Protein AF-A0A139DP33-F1 (afdb_monomer)

Mean predicted aligned error: 9.76 Å

pLDDT: mean 85.53, std 14.23, range [37.25, 98.38]

Secondary structure (DSSP, 8-state):
-------GGGGGSSTTHHHHHHHHHHHHHHHHHHHHTHHHHHHHHHHHH-SSHHHHHHHHHHHHHHHHHHHHHHHHHHHHHHTT-PPPHHHHHHHHHHHHHHHHHHHHHHHHHHHHHHHHHHHHHHTTTTTGGGS-GGGS--

Radius of gyration: 29.81 Å; Cα contacts (8 Å, |Δi|>4): 81; chains: 1; bounding box: 61×29×84 Å

Foldseek 3Di:
DDQQDQDPCQCVPPPCSVVVSVVSVVVNVVVVCCVPPVVVLVVLLCLLPPPCQLVVQLVVQLVVLLVVLVVVVVVVVVVCVVVVNDDDPVRVVVVVVVSVVVSVVSSNVRSVVRSVVSNVSSVCSVVCVVPNVPPPPPPPDD

Sequence (142 aa):
MNYQFVDPSDAFSGDQGASTLLGKLNRAQWTDWKNRFAPKVDQLADMATDSSAPWDAAEQASSAMGLSFDSAQQAAAQQREAYGLSQNPRQAASQNRAHNINRSAAMASAGNEARISALDRQQAILAGGMGLSNIPDKVMNQ

Solvent-accessible surface area (backbone atoms only — not comparable to full-atom values): 7882 Å² total; per-residue (Å²): 134,87,80,72,82,78,68,77,71,43,39,75,46,72,100,53,9,49,62,52,38,50,55,51,49,54,53,37,52,52,51,51,44,51,73,69,44,46,65,53,53,51,53,48,50,52,62,41,64,46,81,55,55,29,56,55,36,13,53,52,36,21,50,53,43,50,53,50,49,54,52,51,52,51,52,55,47,54,53,29,58,76,68,70,58,79,74,56,71,69,56,48,54,51,50,51,51,53,49,52,52,51,48,55,51,50,19,51,49,40,14,50,54,33,23,50,53,40,48,53,49,22,50,36,47,73,71,33,72,79,68,59,75,72,61,75,78,75,79,81,78,127

Structure (mmCIF, N/CA/C/O backbone):
data_AF-A0A139DP33-F1
#
_entry.id   AF-A0A139DP33-F1
#
loop_
_atom_site.group_PDB
_atom_site.id
_atom_site.type_symbol
_atom_site.label_atom_id
_atom_site.label_alt_id
_atom_site.label_comp_id
_atom_site.label_asym_id
_atom_site.label_entity_id
_atom_site.label_seq_id
_atom_site.pdbx_PDB_ins_code
_atom_site.Cartn_x
_atom_site.Cartn_y
_atom_site.Cartn_z
_atom_site.occupancy
_atom_site.B_iso_or_equiv
_atom_site.auth_seq_id
_atom_site.auth_comp_id
_atom_site.auth_asym_id
_atom_site.auth_atom_id
_atom_site.pdbx_PDB_model_num
ATOM 1 N N . MET A 1 1 ? 12.722 -15.763 -26.189 1.00 49.94 1 MET A N 1
ATOM 2 C CA . MET A 1 1 ? 13.566 -14.548 -26.219 1.00 49.94 1 MET A CA 1
ATOM 3 C C . MET A 1 1 ? 14.496 -14.655 -27.416 1.00 49.94 1 MET A C 1
ATOM 5 O O . MET A 1 1 ? 15.276 -15.595 -27.453 1.00 49.94 1 MET A O 1
ATOM 9 N N . ASN A 1 2 ? 14.380 -13.760 -28.400 1.00 53.84 2 ASN A N 1
ATOM 10 C CA . ASN A 1 2 ? 15.329 -13.677 -29.516 1.00 53.84 2 ASN A CA 1
ATOM 11 C C . ASN A 1 2 ? 16.439 -12.699 -29.127 1.00 53.84 2 ASN A C 1
ATOM 13 O O . ASN A 1 2 ? 16.232 -11.488 -29.163 1.00 53.84 2 ASN A O 1
ATOM 17 N N . TYR A 1 3 ? 17.595 -13.222 -28.725 1.00 57.72 3 TYR A N 1
ATOM 18 C CA . TYR A 1 3 ? 18.796 -12.412 -28.561 1.00 57.72 3 TYR A CA 1
ATOM 19 C C . TYR A 1 3 ? 19.380 -12.122 -29.947 1.00 57.72 3 TYR A C 1
ATOM 21 O O . TYR A 1 3 ? 19.700 -13.047 -30.693 1.00 57.72 3 TYR A O 1
ATOM 29 N N . GLN A 1 4 ? 19.485 -10.842 -30.313 1.00 65.69 4 GLN A N 1
ATOM 30 C CA . GLN A 1 4 ? 20.236 -10.439 -31.501 1.00 65.69 4 GLN A CA 1
ATOM 31 C C . GLN A 1 4 ? 21.728 -10.538 -31.182 1.00 65.69 4 GLN A C 1
ATOM 33 O O . GLN A 1 4 ? 22.280 -9.685 -30.492 1.00 65.69 4 GLN A O 1
ATOM 38 N N . PHE A 1 5 ? 22.369 -11.596 -31.674 1.00 71.50 5 PHE A N 1
ATOM 39 C CA . PHE A 1 5 ? 23.820 -11.724 -31.638 1.00 71.50 5 PHE A CA 1
ATOM 40 C C . PHE A 1 5 ? 24.431 -10.773 -32.668 1.00 71.50 5 PHE A C 1
ATOM 42 O O . PHE A 1 5 ? 24.049 -10.783 -33.838 1.00 71.50 5 PHE A O 1
ATOM 49 N N . VAL A 1 6 ? 25.352 -9.926 -32.211 1.00 77.44 6 VAL A N 1
ATOM 50 C CA . VAL A 1 6 ? 26.109 -9.009 -33.063 1.00 77.44 6 VAL A CA 1
ATOM 51 C C . VAL A 1 6 ? 27.515 -9.572 -33.225 1.00 77.44 6 VAL A C 1
ATOM 53 O O . VAL A 1 6 ? 28.184 -9.823 -32.224 1.00 77.44 6 VAL A O 1
ATOM 56 N N . ASP A 1 7 ? 27.944 -9.787 -34.467 1.00 79.69 7 ASP A N 1
ATOM 57 C CA . ASP A 1 7 ? 29.277 -10.299 -34.785 1.00 79.69 7 ASP A CA 1
ATOM 58 C C . ASP A 1 7 ? 30.301 -9.148 -34.778 1.00 79.69 7 ASP A C 1
ATOM 6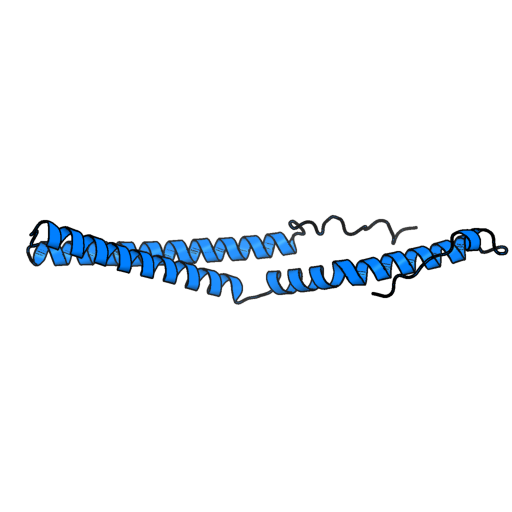0 O O . ASP A 1 7 ? 30.179 -8.220 -35.581 1.00 79.69 7 ASP A O 1
ATOM 64 N N . PRO A 1 8 ? 31.317 -9.168 -33.896 1.00 76.00 8 PRO A N 1
ATOM 65 C CA . PRO A 1 8 ? 32.338 -8.123 -33.852 1.00 76.00 8 PRO A CA 1
ATOM 66 C C . PRO A 1 8 ? 33.181 -8.025 -35.131 1.00 76.00 8 PRO A C 1
ATOM 68 O O . PRO A 1 8 ? 33.759 -6.971 -35.395 1.00 76.00 8 PRO A O 1
ATOM 71 N N . SER A 1 9 ? 33.267 -9.098 -35.925 1.00 76.94 9 SER A N 1
ATOM 72 C CA . SER A 1 9 ? 34.065 -9.128 -37.157 1.00 76.94 9 SER A CA 1
ATOM 73 C C . SER A 1 9 ? 33.500 -8.231 -38.265 1.00 76.94 9 SER A C 1
ATOM 75 O O . SER A 1 9 ? 34.259 -7.760 -39.116 1.00 76.94 9 SER A O 1
ATOM 77 N N . ASP A 1 10 ? 32.212 -7.877 -38.179 1.00 76.75 10 ASP A N 1
ATOM 78 C CA . ASP A 1 10 ? 31.552 -6.915 -39.070 1.00 76.75 10 ASP A CA 1
ATOM 79 C C . ASP A 1 10 ? 32.245 -5.540 -39.069 1.00 76.75 10 ASP A C 1
ATOM 81 O O . ASP A 1 10 ? 32.193 -4.835 -40.080 1.00 76.75 10 ASP A O 1
ATOM 85 N N . ALA A 1 11 ? 32.941 -5.174 -37.978 1.00 75.12 11 ALA A N 1
ATOM 86 C CA . ALA A 1 11 ? 33.701 -3.924 -37.857 1.00 75.12 11 ALA A CA 1
ATOM 87 C C . ALA A 1 11 ? 34.713 -3.721 -38.991 1.00 75.12 11 ALA A C 1
ATOM 89 O O . ALA A 1 11 ? 34.984 -2.587 -39.383 1.00 75.12 11 ALA A O 1
ATOM 90 N N . PHE A 1 12 ? 35.280 -4.820 -39.490 1.00 79.94 12 PHE A N 1
ATOM 91 C CA . PHE A 1 12 ? 36.386 -4.828 -40.445 1.00 79.94 12 PHE A CA 1
ATOM 92 C C . PHE A 1 12 ? 35.919 -5.080 -41.887 1.00 79.94 12 PHE A C 1
ATOM 94 O O . PHE A 1 12 ? 36.745 -5.240 -42.785 1.00 79.94 12 PHE A O 1
ATOM 101 N N . SER A 1 13 ? 34.603 -5.135 -42.118 1.00 74.19 13 SER A N 1
ATOM 102 C CA . SER A 1 13 ? 34.024 -5.408 -43.434 1.00 74.19 13 SER A CA 1
ATOM 103 C C . SER A 1 13 ? 33.756 -4.120 -44.230 1.00 74.19 13 SER A C 1
ATOM 105 O O . SER A 1 13 ? 32.860 -3.341 -43.912 1.00 74.19 13 SER A O 1
ATOM 107 N N . GLY A 1 14 ? 34.531 -3.899 -45.297 1.00 77.06 14 GLY A N 1
ATOM 108 C CA . GLY A 1 14 ? 34.386 -2.741 -46.194 1.00 77.06 14 GLY A CA 1
ATOM 109 C C . GLY A 1 14 ? 34.607 -1.373 -45.525 1.00 77.06 14 GLY A C 1
ATOM 110 O O . GLY A 1 14 ? 34.945 -1.278 -44.347 1.00 77.06 14 GLY A O 1
ATOM 111 N N . ASP A 1 15 ? 34.375 -0.290 -46.272 1.00 74.81 15 ASP A N 1
ATOM 112 C CA . ASP A 1 15 ? 34.644 1.090 -45.816 1.00 74.81 15 ASP A CA 1
ATOM 113 C C . ASP A 1 15 ? 33.691 1.583 -44.706 1.00 74.81 15 ASP A C 1
ATOM 115 O O . ASP A 1 15 ? 33.914 2.629 -44.100 1.00 74.81 15 ASP A O 1
ATOM 119 N N . GLN A 1 16 ? 32.606 0.846 -44.442 1.00 77.50 16 GLN A N 1
ATOM 120 C CA . GLN A 1 16 ? 31.536 1.202 -43.497 1.00 77.50 16 GLN A CA 1
ATOM 121 C C . GLN A 1 16 ? 31.281 0.099 -42.451 1.00 77.50 16 GLN A C 1
ATOM 123 O O . GLN A 1 16 ? 30.220 0.063 -41.820 1.00 77.50 16 GLN A O 1
ATOM 128 N N . GLY A 1 17 ? 32.230 -0.823 -42.255 1.00 78.69 17 GLY A N 1
ATOM 129 C CA . GLY A 1 17 ? 32.077 -1.945 -41.320 1.00 78.69 17 GLY A CA 1
ATOM 130 C C . GLY A 1 17 ? 31.826 -1.488 -39.883 1.00 78.69 17 GLY A C 1
ATOM 131 O O . GLY A 1 17 ? 30.882 -1.933 -39.229 1.00 78.69 17 GLY A O 1
ATOM 132 N N . ALA A 1 18 ? 32.597 -0.503 -39.416 1.00 78.75 18 ALA A N 1
ATOM 133 C CA . ALA A 1 18 ? 32.462 0.055 -38.072 1.00 78.75 18 ALA A CA 1
ATOM 134 C C . ALA A 1 18 ? 31.113 0.769 -37.843 1.00 78.75 18 ALA A C 1
ATOM 136 O O . ALA A 1 18 ? 30.473 0.559 -36.811 1.00 78.75 18 ALA A O 1
ATOM 137 N N . SER A 1 19 ? 30.644 1.576 -38.804 1.00 80.50 19 SER A N 1
ATOM 138 C CA . SER A 1 19 ? 29.356 2.283 -38.706 1.00 80.50 19 SER A CA 1
ATOM 139 C C . SER A 1 19 ? 28.171 1.309 -38.764 1.00 80.50 19 SER A C 1
ATOM 141 O O . SER A 1 19 ? 27.210 1.434 -37.999 1.00 80.50 19 SER A O 1
ATOM 143 N N . THR A 1 20 ? 28.271 0.274 -39.601 1.00 84.38 20 THR A N 1
ATOM 144 C CA . THR A 1 20 ? 27.282 -0.808 -39.697 1.00 84.38 20 THR A CA 1
ATOM 145 C C . THR A 1 20 ? 27.199 -1.610 -38.401 1.00 84.38 20 THR A C 1
ATOM 147 O O . THR A 1 20 ? 26.095 -1.856 -37.899 1.00 84.38 20 THR A O 1
ATOM 150 N N . LEU A 1 21 ? 28.348 -1.984 -37.830 1.00 83.94 21 LEU A N 1
ATOM 151 C CA . LEU A 1 21 ? 28.426 -2.681 -36.550 1.00 83.94 21 LEU A CA 1
ATOM 152 C C . LEU A 1 21 ? 27.799 -1.848 -35.426 1.00 83.94 21 LEU A C 1
ATOM 154 O O . LEU A 1 21 ? 26.962 -2.358 -34.680 1.00 83.94 21 LEU A O 1
ATOM 158 N N . LEU A 1 22 ? 28.137 -0.560 -35.335 1.00 84.31 22 LEU A N 1
ATOM 159 C CA . LEU A 1 22 ? 27.574 0.342 -34.329 1.00 84.31 22 LEU A CA 1
ATOM 160 C C . LEU A 1 22 ? 26.043 0.433 -34.443 1.00 84.31 22 LEU A C 1
ATOM 162 O O . LEU A 1 22 ? 25.331 0.343 -33.442 1.00 84.31 22 LEU A O 1
ATOM 166 N N . GLY A 1 23 ? 25.513 0.517 -35.666 1.00 85.06 23 GLY A N 1
ATOM 167 C CA . GLY A 1 23 ? 24.071 0.478 -35.910 1.00 85.06 23 GLY A CA 1
ATOM 168 C C . GLY A 1 23 ? 23.411 -0.837 -35.473 1.00 85.06 23 GLY A C 1
ATOM 169 O O . GLY A 1 23 ? 22.295 -0.823 -34.949 1.00 85.06 23 GLY A O 1
ATOM 170 N N . LYS A 1 24 ? 24.072 -1.989 -35.662 1.00 86.06 24 LYS A N 1
ATOM 171 C CA . LYS A 1 24 ? 23.585 -3.293 -35.168 1.00 86.06 24 LYS A CA 1
ATOM 172 C C . LYS A 1 24 ? 23.603 -3.355 -33.637 1.00 86.06 24 LYS A C 1
ATOM 174 O O . LYS A 1 24 ? 22.599 -3.759 -33.052 1.00 86.06 24 LYS A O 1
ATOM 179 N N . LEU A 1 25 ? 24.681 -2.892 -33.000 1.00 86.12 25 LEU A N 1
ATOM 180 C CA . LEU A 1 25 ? 24.808 -2.826 -31.539 1.00 86.12 25 LEU A CA 1
ATOM 181 C C . LEU A 1 25 ? 23.708 -1.969 -30.908 1.00 86.12 25 LEU A C 1
ATOM 183 O O . LEU A 1 25 ? 23.019 -2.442 -30.008 1.00 86.12 25 LEU A O 1
ATOM 187 N N . ASN A 1 26 ? 23.476 -0.758 -31.418 1.00 85.94 26 ASN A N 1
ATOM 188 C CA . ASN A 1 26 ? 22.437 0.132 -30.893 1.00 85.94 26 ASN A CA 1
ATOM 189 C C . ASN A 1 26 ? 21.031 -0.484 -31.000 1.00 85.94 26 ASN A C 1
ATOM 191 O O . ASN A 1 26 ? 20.249 -0.423 -30.052 1.00 85.94 26 ASN A O 1
ATOM 195 N N . ARG A 1 27 ? 20.703 -1.147 -32.120 1.00 87.50 27 ARG A N 1
ATOM 196 C CA . ARG A 1 27 ? 19.412 -1.848 -32.268 1.00 87.50 27 ARG A CA 1
ATOM 197 C C . ARG A 1 27 ? 19.280 -3.039 -31.320 1.00 87.50 27 ARG A C 1
ATOM 199 O O . ARG A 1 27 ? 18.189 -3.256 -30.785 1.00 87.50 27 ARG A O 1
ATOM 206 N N . ALA A 1 28 ? 20.362 -3.788 -31.103 1.00 86.88 28 ALA A N 1
ATOM 207 C CA . ALA A 1 28 ? 20.381 -4.903 -30.162 1.00 86.88 28 ALA A CA 1
ATOM 208 C C . ALA A 1 28 ? 20.180 -4.411 -28.718 1.00 86.88 28 ALA A C 1
ATOM 210 O O . ALA A 1 28 ? 19.328 -4.948 -28.012 1.00 86.88 28 ALA A O 1
ATOM 211 N N . GLN A 1 29 ? 20.871 -3.338 -28.315 1.00 85.50 29 GLN A N 1
ATOM 212 C CA . GLN A 1 29 ? 20.704 -2.699 -27.004 1.00 85.50 29 GLN A CA 1
ATOM 213 C C . GLN A 1 29 ? 19.283 -2.164 -26.802 1.00 85.50 29 GLN A C 1
ATOM 215 O O . GLN A 1 29 ? 18.667 -2.423 -25.772 1.00 85.50 29 GLN A O 1
ATOM 220 N N . TRP A 1 30 ? 18.719 -1.481 -27.803 1.00 86.00 30 TRP A N 1
ATOM 221 C CA . TRP A 1 30 ? 17.333 -1.011 -27.751 1.00 86.00 30 TRP A CA 1
ATOM 222 C C . TRP A 1 30 ? 16.330 -2.164 -27.635 1.00 86.00 30 TRP A C 1
ATOM 224 O O . TRP A 1 30 ? 15.358 -2.089 -26.885 1.00 86.00 30 TRP A O 1
ATOM 234 N N . THR A 1 31 ? 16.554 -3.253 -28.370 1.00 89.56 31 THR A N 1
ATOM 235 C CA . THR A 1 31 ? 15.680 -4.431 -28.324 1.00 89.56 31 THR A CA 1
ATOM 236 C C . THR A 1 31 ? 15.753 -5.132 -26.971 1.00 89.56 31 THR A C 1
ATOM 238 O O . THR A 1 31 ? 14.711 -5.494 -26.428 1.00 89.56 31 THR A O 1
ATOM 241 N N . ASP A 1 32 ? 16.948 -5.277 -26.393 1.00 88.50 32 ASP A N 1
ATOM 242 C CA . ASP A 1 32 ? 17.114 -5.800 -25.034 1.00 88.50 32 ASP A CA 1
ATOM 243 C C . ASP A 1 32 ? 16.424 -4.898 -24.005 1.00 88.50 32 ASP A C 1
ATOM 245 O O . ASP A 1 32 ? 15.650 -5.389 -23.180 1.00 88.50 32 ASP A O 1
ATOM 249 N N . TRP A 1 33 ? 16.602 -3.576 -24.118 1.00 87.94 33 TRP A N 1
ATOM 250 C CA . TRP A 1 33 ? 15.943 -2.624 -23.231 1.00 87.94 33 TRP A CA 1
ATOM 251 C C . TRP A 1 33 ? 14.418 -2.759 -23.282 1.00 87.94 33 TRP A C 1
ATOM 253 O O . TRP A 1 33 ? 13.776 -2.914 -22.241 1.00 87.94 33 TRP A O 1
ATOM 263 N N . LYS A 1 34 ? 13.840 -2.795 -24.491 1.00 89.56 34 LYS A N 1
ATOM 264 C CA . LYS A 1 34 ? 12.397 -2.991 -24.681 1.00 89.56 34 LYS A CA 1
ATOM 265 C C . LYS A 1 34 ? 11.914 -4.304 -24.078 1.00 89.56 34 LYS A C 1
ATOM 267 O O . LYS A 1 34 ? 10.866 -4.329 -23.458 1.00 89.56 34 LYS A O 1
ATOM 272 N N . ASN A 1 35 ? 12.661 -5.391 -24.235 1.00 88.88 35 ASN A N 1
ATOM 273 C CA . ASN A 1 35 ? 12.234 -6.694 -23.726 1.00 88.88 35 ASN A CA 1
ATOM 274 C C . ASN A 1 35 ? 12.327 -6.792 -22.198 1.00 88.88 35 ASN A C 1
ATOM 276 O O . ASN A 1 35 ? 11.532 -7.494 -21.576 1.00 88.88 35 ASN A O 1
ATOM 280 N N . ARG A 1 36 ? 13.314 -6.129 -21.587 1.00 86.25 36 ARG A N 1
ATOM 281 C CA . ARG A 1 36 ? 13.609 -6.269 -20.154 1.00 86.25 36 ARG A CA 1
ATOM 282 C C . ARG A 1 36 ? 12.969 -5.206 -19.277 1.00 86.25 36 ARG A C 1
ATOM 284 O O . ARG A 1 36 ? 12.598 -5.514 -18.142 1.00 86.25 36 ARG A O 1
ATOM 291 N N . PHE A 1 37 ? 12.913 -3.969 -19.758 1.00 87.62 37 PHE A N 1
ATOM 292 C CA . PHE A 1 37 ? 12.565 -2.810 -18.942 1.00 87.62 37 PHE A CA 1
ATOM 293 C C . PHE A 1 37 ? 11.232 -2.188 -19.336 1.00 87.62 37 PHE A C 1
ATOM 295 O O . PHE A 1 37 ? 10.501 -1.818 -18.424 1.00 87.62 37 PHE A O 1
ATOM 302 N N . ALA A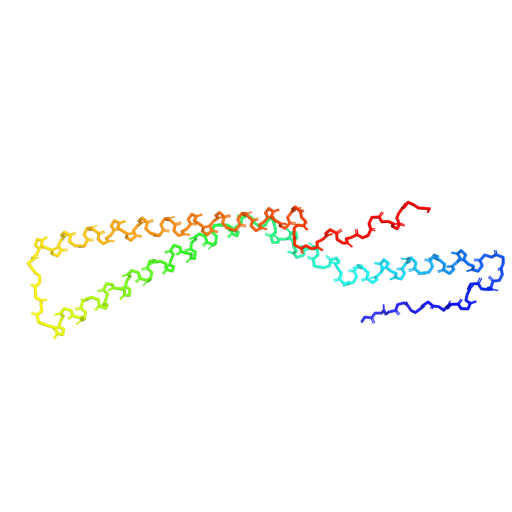 1 38 ? 10.861 -2.140 -20.622 1.00 88.62 38 ALA A N 1
ATOM 303 C CA . ALA A 1 38 ? 9.587 -1.524 -21.020 1.00 88.62 38 ALA A CA 1
ATOM 304 C C . ALA A 1 38 ? 8.362 -2.134 -20.299 1.00 88.62 38 ALA A C 1
ATOM 306 O O . ALA A 1 38 ? 7.632 -1.365 -19.684 1.00 88.62 38 ALA A O 1
ATOM 307 N N . PRO A 1 39 ? 8.206 -3.474 -20.175 1.00 92.88 39 PRO A N 1
ATOM 308 C CA . PRO A 1 39 ? 7.088 -4.051 -19.424 1.00 92.88 39 PRO A CA 1
ATOM 309 C C . PRO A 1 39 ? 7.068 -3.651 -17.945 1.00 92.88 39 PRO A C 1
ATOM 311 O O . PRO A 1 39 ? 6.013 -3.599 -17.325 1.00 92.88 39 PRO A O 1
ATOM 314 N N . LYS A 1 40 ? 8.239 -3.386 -17.352 1.00 90.25 40 LYS A N 1
ATOM 315 C CA . LYS A 1 40 ? 8.334 -2.934 -15.958 1.00 90.25 40 LYS A CA 1
ATOM 316 C C . LYS A 1 40 ? 7.982 -1.459 -15.821 1.00 90.25 40 LYS A C 1
ATOM 318 O O . LYS A 1 40 ? 7.399 -1.081 -14.814 1.00 90.25 40 LYS A O 1
ATOM 323 N N . VAL A 1 41 ? 8.347 -0.641 -16.808 1.00 88.69 41 VAL A N 1
ATOM 324 C CA . VAL A 1 41 ? 7.933 0.765 -16.870 1.00 88.69 41 VAL A CA 1
ATOM 325 C C . VAL A 1 41 ? 6.415 0.844 -16.994 1.00 88.69 41 VAL A C 1
ATOM 327 O O . VAL A 1 41 ? 5.810 1.589 -16.234 1.00 88.69 41 VAL A O 1
ATOM 330 N N . ASP A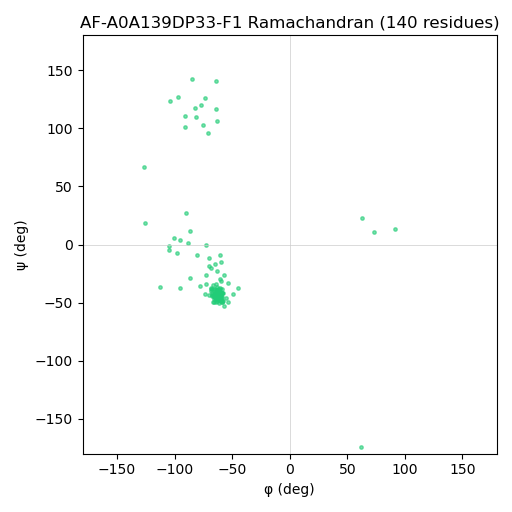 1 42 ? 5.810 0.018 -17.849 1.00 90.31 42 ASP A N 1
ATOM 331 C CA . ASP A 1 42 ? 4.354 -0.045 -18.009 1.00 90.31 42 ASP A CA 1
ATOM 332 C C . ASP A 1 42 ? 3.670 -0.449 -16.692 1.00 90.31 42 ASP A C 1
ATOM 334 O O . ASP A 1 42 ? 2.795 0.260 -16.208 1.00 90.31 42 ASP A O 1
ATOM 338 N N . GLN A 1 43 ? 4.150 -1.506 -16.025 1.00 91.31 43 GLN A N 1
ATOM 339 C CA . GLN A 1 43 ? 3.631 -1.912 -14.709 1.00 91.31 43 GLN A CA 1
ATOM 340 C C . GLN A 1 43 ? 3.742 -0.808 -13.651 1.00 91.31 43 GLN A C 1
ATOM 342 O O . GLN A 1 43 ? 2.832 -0.619 -12.847 1.00 91.31 43 GLN A O 1
ATOM 347 N N . LEU A 1 44 ? 4.866 -0.089 -13.618 1.00 89.62 44 LEU A N 1
ATOM 348 C CA . LEU A 1 44 ? 5.061 1.021 -12.690 1.00 89.62 44 LEU A CA 1
ATOM 349 C C . LEU A 1 44 ? 4.133 2.195 -13.024 1.00 89.62 44 LEU A C 1
ATOM 351 O O . LEU A 1 44 ? 3.599 2.811 -12.105 1.00 89.62 44 LEU A O 1
ATOM 355 N N . ALA A 1 45 ? 3.908 2.480 -14.307 1.00 89.06 45 ALA A N 1
ATOM 356 C CA . ALA A 1 45 ? 2.965 3.499 -14.748 1.00 89.06 45 ALA A CA 1
ATOM 357 C C . ALA A 1 45 ? 1.526 3.144 -14.346 1.00 89.06 45 ALA A C 1
ATOM 359 O O . ALA A 1 45 ? 0.834 3.995 -13.787 1.00 89.06 45 ALA A O 1
ATOM 360 N N . ASP A 1 46 ? 1.108 1.891 -14.533 1.00 92.81 46 ASP A N 1
ATOM 361 C CA . ASP A 1 46 ? -0.209 1.405 -14.111 1.00 92.81 46 ASP A CA 1
ATOM 362 C C . ASP A 1 46 ? -0.391 1.570 -12.593 1.00 92.81 46 ASP A C 1
ATOM 364 O O . ASP A 1 46 ? -1.357 2.179 -12.140 1.00 92.81 46 ASP A O 1
ATOM 368 N N . MET A 1 47 ? 0.584 1.129 -11.789 1.00 91.00 47 MET A N 1
ATOM 369 C CA . MET A 1 47 ? 0.541 1.285 -10.325 1.00 91.00 47 MET A CA 1
ATOM 370 C C . MET A 1 47 ? 0.512 2.754 -9.881 1.00 91.00 47 MET A C 1
ATOM 372 O O . MET A 1 47 ? -0.164 3.111 -8.914 1.00 91.00 47 MET A O 1
ATOM 376 N N . ALA A 1 48 ? 1.274 3.611 -10.560 1.00 91.50 48 ALA A N 1
ATOM 377 C CA . ALA A 1 48 ? 1.379 5.027 -10.234 1.00 91.50 48 ALA A CA 1
ATOM 378 C C . ALA A 1 48 ? 0.125 5.830 -10.599 1.00 91.50 48 ALA A C 1
ATOM 380 O O . ALA A 1 48 ? -0.122 6.874 -9.999 1.00 91.50 48 ALA A O 1
ATOM 381 N N . THR A 1 49 ? -0.638 5.362 -11.587 1.00 92.88 49 THR A N 1
ATOM 382 C CA . THR A 1 49 ? -1.818 6.056 -12.120 1.00 92.88 49 THR A CA 1
ATOM 383 C C . THR A 1 49 ? -3.139 5.440 -11.668 1.00 92.88 49 THR A C 1
ATOM 385 O O . THR A 1 49 ? -4.196 6.017 -11.927 1.00 92.88 49 THR A O 1
ATOM 388 N N . ASP A 1 50 ? -3.097 4.319 -10.946 1.00 95.94 50 ASP A N 1
ATOM 389 C CA . ASP A 1 50 ? -4.281 3.684 -10.382 1.00 95.94 50 ASP A CA 1
ATOM 390 C C . ASP A 1 50 ? -4.981 4.589 -9.351 1.00 95.94 50 ASP A C 1
ATOM 392 O O . ASP A 1 50 ? -4.539 4.777 -8.215 1.00 95.94 50 ASP A O 1
ATOM 396 N N . SER A 1 51 ? -6.120 5.146 -9.754 1.00 95.00 51 SER A N 1
ATOM 397 C CA . SER A 1 51 ? -6.923 6.029 -8.908 1.00 95.00 51 SER A CA 1
ATOM 398 C C . SER A 1 51 ? -7.626 5.323 -7.740 1.00 95.00 51 SER A C 1
ATOM 400 O O . SER A 1 51 ? -8.025 6.009 -6.794 1.00 95.00 51 SER A O 1
ATOM 402 N N . SER A 1 52 ? -7.793 3.992 -7.774 1.00 97.25 52 SER A N 1
ATOM 403 C CA . SER A 1 52 ? -8.457 3.255 -6.688 1.00 97.25 52 SER A CA 1
ATOM 404 C C . SER A 1 52 ? -7.491 2.856 -5.578 1.00 97.25 52 SER A C 1
ATOM 406 O O . SER A 1 52 ? -7.892 2.836 -4.415 1.00 97.25 52 SER A O 1
ATOM 408 N N . ALA A 1 53 ? -6.208 2.649 -5.890 1.00 95.31 53 ALA A N 1
ATOM 409 C CA . ALA A 1 53 ? -5.216 2.139 -4.941 1.00 95.31 53 ALA A CA 1
ATOM 410 C C . ALA A 1 53 ? -5.168 2.865 -3.573 1.00 95.31 53 ALA A C 1
ATOM 412 O O . ALA A 1 53 ? -5.089 2.181 -2.547 1.00 95.31 53 ALA A O 1
ATOM 413 N N . PRO A 1 54 ? -5.247 4.212 -3.475 1.00 96.81 54 PRO A N 1
ATOM 414 C CA . PRO A 1 54 ? -5.292 4.881 -2.174 1.00 96.81 54 PRO A CA 1
ATOM 415 C C . PRO A 1 54 ? -6.562 4.593 -1.369 1.00 96.81 54 PRO A C 1
ATOM 417 O O . PRO A 1 54 ? -6.501 4.516 -0.141 1.00 96.81 54 PRO A O 1
ATOM 420 N N . TRP A 1 55 ? -7.703 4.443 -2.042 1.00 97.50 55 TRP A N 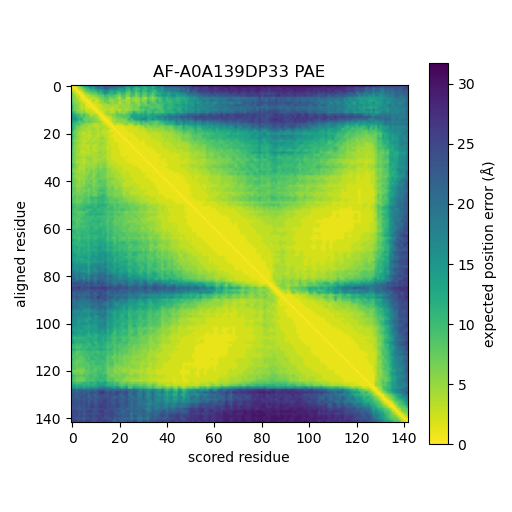1
ATOM 421 C CA . TRP A 1 55 ? -8.980 4.118 -1.407 1.00 97.50 55 TRP A CA 1
ATOM 422 C C . TRP A 1 55 ? -9.026 2.660 -0.968 1.00 97.50 55 TRP A C 1
ATOM 424 O O . TRP A 1 55 ? -9.410 2.389 0.166 1.00 97.50 55 TRP A O 1
ATOM 434 N N . ASP A 1 56 ? -8.542 1.749 -1.808 1.00 97.88 56 ASP A N 1
ATOM 435 C CA . ASP A 1 56 ? -8.445 0.326 -1.482 1.00 97.88 56 ASP A CA 1
ATOM 436 C C . ASP A 1 56 ? -7.530 0.105 -0.267 1.00 97.88 56 ASP A C 1
ATOM 438 O O . ASP A 1 56 ? -7.871 -0.633 0.659 1.00 97.88 56 ASP A O 1
ATOM 442 N N . ALA A 1 57 ? -6.399 0.820 -0.209 1.00 97.62 57 ALA A N 1
ATOM 443 C CA . ALA A 1 57 ? -5.506 0.803 0.947 1.00 97.62 57 ALA A CA 1
ATOM 444 C C . ALA A 1 57 ? -6.185 1.341 2.219 1.00 97.62 57 ALA A C 1
ATOM 446 O O . ALA A 1 57 ? -6.018 0.768 3.299 1.00 97.62 57 ALA A O 1
ATOM 447 N N . ALA A 1 58 ? -6.959 2.425 2.102 1.00 98.12 58 ALA A N 1
ATOM 448 C CA . ALA A 1 58 ? -7.686 3.010 3.224 1.00 98.12 58 ALA A CA 1
ATOM 449 C C . ALA A 1 58 ? -8.754 2.056 3.778 1.00 98.12 58 ALA A C 1
ATOM 451 O O . ALA A 1 58 ? -8.828 1.842 4.990 1.00 98.12 58 ALA A O 1
ATOM 452 N N . GLU A 1 59 ? -9.550 1.460 2.889 1.00 98.31 59 GLU A N 1
ATOM 453 C CA . GLU A 1 59 ? -10.611 0.509 3.224 1.00 98.31 59 GLU A CA 1
ATOM 454 C C . GLU A 1 59 ? -10.033 -0.738 3.899 1.00 98.31 59 GLU A C 1
ATOM 456 O O . GLU A 1 59 ? -10.523 -1.177 4.945 1.00 98.31 59 GLU A O 1
ATOM 461 N N . GLN A 1 60 ? -8.940 -1.275 3.350 1.00 98.12 60 GLN A N 1
ATOM 462 C CA . GLN A 1 60 ? -8.264 -2.443 3.902 1.00 98.12 60 GLN A CA 1
ATOM 463 C C . GLN A 1 60 ? -7.706 -2.165 5.304 1.00 98.12 60 GLN A C 1
ATOM 465 O O . GLN A 1 60 ? -7.902 -2.975 6.214 1.00 98.12 60 GLN A O 1
ATOM 470 N N . ALA A 1 61 ? -7.054 -1.017 5.512 1.00 98.25 61 ALA A N 1
ATOM 471 C CA . ALA A 1 61 ? -6.506 -0.639 6.814 1.00 98.25 61 ALA A CA 1
ATOM 472 C C . ALA A 1 61 ? -7.604 -0.370 7.857 1.00 98.25 61 ALA A C 1
ATOM 474 O O . ALA A 1 61 ? -7.522 -0.858 8.987 1.00 98.25 61 ALA A O 1
ATOM 475 N N . SER A 1 62 ? -8.660 0.349 7.467 1.00 98.12 62 SER A N 1
ATOM 476 C CA . SER A 1 62 ? -9.836 0.599 8.307 1.00 98.12 62 SER A CA 1
ATOM 477 C C . SER A 1 62 ? -10.503 -0.715 8.733 1.00 98.12 62 SER A C 1
ATOM 479 O O . SER A 1 62 ? -10.733 -0.948 9.922 1.00 98.12 62 SER A O 1
ATOM 481 N N . SER A 1 63 ? -10.722 -1.630 7.785 1.00 97.69 63 SER A N 1
ATOM 482 C CA . SER A 1 63 ? -11.317 -2.946 8.044 1.00 97.69 63 SER A CA 1
ATOM 483 C C . SER A 1 63 ? -10.453 -3.807 8.968 1.00 97.69 63 SER A C 1
ATOM 485 O O . SER A 1 63 ? -10.965 -4.403 9.919 1.00 97.69 63 SER A O 1
ATOM 487 N N . ALA A 1 64 ? -9.135 -3.834 8.748 1.00 97.94 64 ALA A N 1
ATOM 488 C CA . ALA A 1 64 ? -8.195 -4.567 9.595 1.00 97.94 64 ALA A CA 1
ATOM 489 C C . ALA A 1 64 ? -8.169 -4.031 11.038 1.00 97.94 64 ALA A C 1
ATOM 491 O O . ALA A 1 64 ? -8.124 -4.811 11.997 1.00 97.94 64 ALA A O 1
ATOM 492 N N . MET A 1 65 ? -8.254 -2.708 11.212 1.00 97.44 65 MET A N 1
ATOM 493 C CA . MET A 1 65 ? -8.403 -2.108 12.538 1.00 97.44 65 MET A CA 1
ATOM 494 C C . MET A 1 65 ? -9.739 -2.486 13.174 1.00 97.44 65 MET A C 1
ATOM 496 O O . MET A 1 65 ? -9.758 -2.894 14.333 1.00 97.44 65 MET A O 1
ATOM 500 N N . GLY A 1 66 ? -10.844 -2.435 12.427 1.00 96.69 66 GLY A N 1
ATOM 501 C CA . GLY A 1 66 ? -12.155 -2.871 12.911 1.00 96.69 66 GLY A CA 1
ATOM 502 C C . GLY A 1 66 ? -12.135 -4.301 13.460 1.00 96.69 66 GLY A C 1
ATOM 503 O O . GLY A 1 66 ? -12.543 -4.521 14.600 1.00 96.69 66 GLY A O 1
ATOM 504 N N . LEU A 1 67 ? -11.569 -5.241 12.697 1.00 97.50 67 LEU A N 1
ATOM 505 C CA . LEU A 1 67 ? -11.406 -6.639 13.110 1.00 97.50 67 LEU A CA 1
ATOM 506 C C . LEU A 1 67 ? -10.538 -6.784 14.371 1.00 97.50 67 LEU A C 1
ATOM 508 O O . LEU A 1 67 ? -10.816 -7.618 15.238 1.00 97.50 67 LEU A O 1
ATOM 512 N N . SER A 1 68 ? -9.495 -5.962 14.491 1.00 96.88 68 SER A N 1
ATOM 513 C CA . SER A 1 68 ? -8.620 -5.952 15.668 1.00 96.88 68 SER A CA 1
ATOM 514 C C . SER A 1 68 ? -9.367 -5.497 16.926 1.00 96.88 68 SER A C 1
ATOM 516 O O . SER A 1 68 ? -9.208 -6.101 17.987 1.00 96.88 68 SER A O 1
ATOM 518 N N . PHE A 1 69 ? -10.231 -4.483 16.808 1.00 96.50 69 PHE A N 1
ATOM 519 C CA . PHE A 1 69 ? -11.095 -4.034 17.905 1.00 96.50 69 PHE A CA 1
ATOM 520 C C . PHE A 1 69 ? -12.129 -5.097 18.297 1.00 96.50 69 PHE A C 1
ATOM 522 O O . PHE A 1 69 ? -12.293 -5.361 19.489 1.00 96.50 69 PHE A O 1
ATOM 529 N N . ASP A 1 70 ? -12.766 -5.752 17.321 1.00 94.75 70 ASP A N 1
ATOM 530 C CA . ASP A 1 70 ? -13.724 -6.837 17.578 1.00 94.75 70 ASP A CA 1
ATOM 531 C C . ASP A 1 70 ? -13.061 -7.998 18.337 1.00 94.75 70 ASP A C 1
ATOM 533 O O . ASP A 1 70 ? -13.576 -8.472 19.354 1.00 94.75 70 ASP A O 1
ATOM 537 N N . SER A 1 71 ? -11.863 -8.395 17.902 1.00 96.00 71 SER A N 1
ATOM 538 C CA . SER A 1 71 ? -11.069 -9.444 18.550 1.00 96.00 71 SER A CA 1
ATOM 539 C C . SER A 1 71 ? -10.658 -9.053 19.974 1.00 96.00 71 SER A C 1
ATOM 541 O O . SER A 1 71 ? -10.788 -9.849 20.907 1.00 96.00 71 SER A O 1
ATOM 543 N N . ALA A 1 72 ? -10.212 -7.809 20.175 1.00 93.94 72 ALA A N 1
ATOM 544 C CA . ALA A 1 72 ? -9.847 -7.297 21.493 1.00 93.94 72 ALA A CA 1
ATOM 545 C C . ALA A 1 72 ? -11.049 -7.252 22.449 1.00 93.94 72 ALA A C 1
ATOM 547 O O . ALA A 1 72 ? -10.917 -7.579 23.631 1.00 93.94 72 ALA A O 1
ATOM 548 N N . GLN A 1 73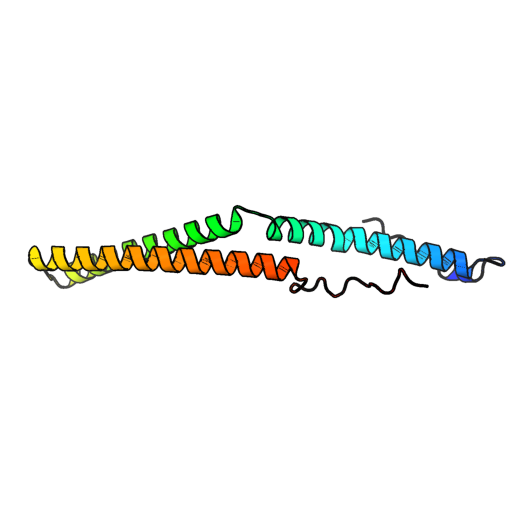 ? -12.235 -6.885 21.954 1.00 91.69 73 GLN A N 1
ATOM 549 C CA . GLN A 1 73 ? -13.445 -6.853 22.771 1.00 91.69 73 GLN A CA 1
ATOM 550 C C . GLN A 1 73 ? -13.893 -8.258 23.189 1.00 91.69 73 GLN A C 1
ATOM 552 O O . GLN A 1 73 ? -14.268 -8.451 24.350 1.00 91.69 73 GLN A O 1
ATOM 557 N N . GLN A 1 74 ? -13.805 -9.238 22.287 1.00 93.38 74 GLN A N 1
ATOM 558 C CA . GLN A 1 74 ? -14.083 -10.642 22.598 1.00 93.38 74 GLN A CA 1
ATOM 559 C C . GLN A 1 74 ? -13.100 -11.201 23.632 1.00 93.38 74 GLN A C 1
ATOM 561 O O . GLN A 1 74 ? -13.530 -11.790 24.624 1.00 93.38 74 GLN A O 1
ATOM 566 N N . ALA A 1 75 ? -11.799 -10.955 23.461 1.00 94.31 75 ALA A N 1
ATOM 567 C CA . ALA A 1 75 ? -10.779 -11.382 24.418 1.00 94.31 75 ALA A CA 1
ATOM 568 C C . ALA A 1 75 ? -11.013 -10.770 25.810 1.00 94.31 75 ALA A C 1
ATOM 570 O O . ALA A 1 75 ? -10.984 -11.473 26.821 1.00 94.31 75 ALA A O 1
ATOM 571 N N . ALA A 1 76 ? -11.334 -9.474 25.870 1.00 90.44 76 ALA A N 1
ATOM 572 C CA . ALA A 1 76 ? -11.657 -8.803 27.124 1.00 90.44 76 ALA A CA 1
ATOM 573 C C . ALA A 1 76 ? -12.936 -9.358 27.780 1.00 90.44 76 ALA A C 1
ATOM 575 O O . ALA A 1 76 ? -13.029 -9.389 29.006 1.00 90.44 76 ALA A O 1
ATOM 576 N N . ALA A 1 77 ? -13.932 -9.783 26.995 1.00 89.38 77 ALA A N 1
ATOM 577 C CA . ALA A 1 77 ? -15.134 -10.429 27.520 1.00 89.38 77 ALA A CA 1
ATOM 578 C C . ALA A 1 77 ? -14.819 -11.797 28.140 1.00 89.38 77 ALA A C 1
ATOM 580 O O . ALA A 1 77 ? -15.145 -12.009 29.307 1.00 89.38 77 ALA A O 1
ATOM 581 N N . GLN A 1 78 ? -14.092 -12.654 27.421 1.00 92.81 78 GLN A N 1
ATOM 582 C CA . GLN A 1 78 ? -13.668 -13.970 27.915 1.00 92.81 78 GLN A CA 1
ATOM 583 C C . GLN A 1 78 ? -12.820 -13.857 29.187 1.00 92.81 78 GLN A C 1
ATOM 585 O O . GLN A 1 78 ? -13.018 -14.601 30.144 1.00 92.81 78 GLN A O 1
ATOM 590 N N . GLN A 1 79 ? -11.907 -12.882 29.240 1.00 92.56 79 GLN A N 1
ATOM 591 C CA . GLN A 1 79 ? -11.088 -12.643 30.425 1.00 92.56 79 GLN A CA 1
ATOM 592 C C . GLN A 1 79 ? -11.938 -12.237 31.638 1.00 92.56 79 GLN A C 1
ATOM 594 O O . GLN A 1 79 ? -11.681 -12.687 32.752 1.00 92.56 79 GLN A O 1
ATOM 599 N N . ARG A 1 80 ? -12.974 -11.411 31.447 1.00 90.44 80 ARG A N 1
ATOM 600 C CA . ARG A 1 80 ? -13.894 -11.048 32.537 1.00 90.44 80 ARG A CA 1
ATOM 601 C C . ARG A 1 80 ? -14.702 -12.242 33.025 1.00 90.44 80 ARG A C 1
ATOM 603 O O . ARG A 1 80 ? -14.839 -12.402 34.234 1.00 90.44 80 ARG A O 1
ATOM 610 N N . GLU A 1 81 ? -15.194 -13.071 32.110 1.00 89.44 81 GLU A N 1
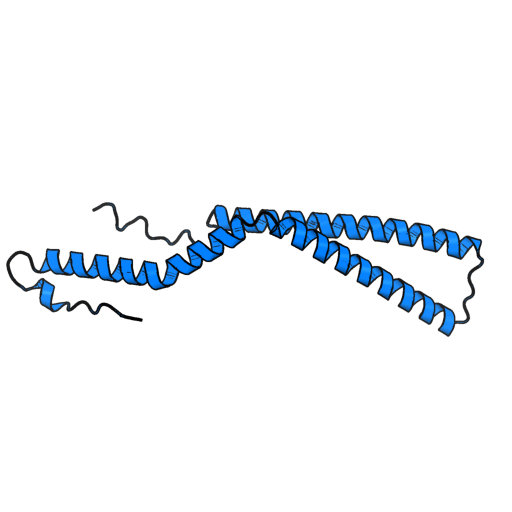ATOM 611 C CA . GLU A 1 81 ? -15.911 -14.306 32.443 1.00 89.44 81 GLU A CA 1
ATOM 612 C C . GLU A 1 81 ? -15.025 -15.262 33.248 1.00 89.44 81 GLU A C 1
ATOM 614 O O . GLU A 1 81 ? -15.448 -15.751 34.293 1.00 89.44 81 GLU A O 1
ATOM 619 N N . ALA A 1 82 ? -13.765 -15.438 32.836 1.00 92.75 82 ALA A N 1
ATOM 620 C CA . ALA A 1 82 ? -12.794 -16.278 33.536 1.00 92.75 82 ALA A CA 1
ATOM 621 C C . ALA A 1 82 ? -12.523 -15.824 34.983 1.00 92.75 82 ALA A C 1
ATOM 623 O O . ALA A 1 82 ? -12.260 -16.654 35.851 1.00 92.75 82 ALA A O 1
ATOM 624 N N . TYR A 1 83 ? -12.613 -14.520 35.261 1.00 93.75 83 TYR A N 1
ATOM 625 C CA . TYR A 1 83 ? -12.456 -13.960 36.608 1.00 93.75 83 TYR A CA 1
ATOM 626 C C . TYR A 1 83 ? -13.783 -13.738 37.353 1.00 93.75 83 TYR A C 1
ATOM 628 O O . TYR A 1 83 ? -13.775 -13.179 38.450 1.00 93.75 83 TYR A O 1
ATOM 636 N N . GLY A 1 84 ? -14.925 -14.132 36.779 1.00 89.50 84 GLY A N 1
ATOM 637 C CA . GLY A 1 84 ? -16.245 -13.898 37.376 1.00 89.50 84 GLY A CA 1
ATOM 638 C C . GLY A 1 84 ? -16.604 -12.412 37.526 1.00 89.50 84 GLY A C 1
ATOM 639 O O . GLY A 1 84 ? -17.415 -12.046 38.377 1.00 89.50 84 GLY A O 1
ATOM 640 N N . LEU A 1 85 ? -15.989 -11.532 36.731 1.00 86.19 85 LEU A N 1
ATOM 641 C CA . LEU A 1 85 ? -16.185 -10.087 36.812 1.00 86.19 85 LEU A CA 1
ATOM 642 C C . LEU A 1 85 ? -17.462 -9.674 36.071 1.00 86.19 85 LEU A C 1
ATOM 644 O O . LEU A 1 85 ? -17.511 -9.655 34.841 1.00 86.19 85 LEU A O 1
ATOM 648 N N . SER A 1 86 ? -18.481 -9.264 36.826 1.00 79.81 86 SER A N 1
ATOM 649 C CA . SER A 1 86 ? -19.713 -8.667 36.301 1.00 79.81 86 SER A CA 1
ATOM 650 C C . SER A 1 86 ? -19.633 -7.139 36.359 1.00 79.81 86 SER A C 1
ATOM 652 O O . SER A 1 86 ? -19.400 -6.561 37.421 1.00 79.81 86 SER A O 1
ATOM 654 N N . GLN A 1 87 ? -19.868 -6.467 35.232 1.00 80.06 87 GLN A N 1
ATOM 655 C CA . GLN A 1 87 ? -19.965 -5.007 35.201 1.00 80.06 87 GLN A CA 1
ATOM 656 C C . GLN A 1 87 ? -21.378 -4.543 35.564 1.00 80.06 87 GLN A C 1
ATOM 658 O O . GLN A 1 87 ? -22.366 -5.123 35.116 1.00 80.06 87 GLN A O 1
ATOM 663 N N . ASN A 1 88 ? -21.492 -3.433 36.298 1.00 87.12 88 ASN A N 1
ATOM 664 C CA . ASN A 1 88 ? -22.771 -2.730 36.401 1.00 87.12 88 ASN A CA 1
ATOM 665 C C . ASN A 1 88 ? -23.173 -2.202 35.002 1.00 87.12 88 ASN A C 1
ATOM 667 O O . ASN A 1 88 ? -22.308 -1.674 34.295 1.00 87.12 88 ASN A O 1
ATOM 671 N N . PRO A 1 89 ? -24.461 -2.249 34.609 1.00 86.38 89 PRO A N 1
ATOM 672 C CA . PRO A 1 89 ? -24.953 -1.694 33.344 1.00 86.38 89 PRO A CA 1
ATOM 673 C C . PRO A 1 89 ? -24.432 -0.291 32.984 1.00 86.38 89 PRO A C 1
ATOM 675 O O . PRO A 1 89 ? -24.122 -0.026 31.822 1.00 86.38 89 PRO A O 1
ATOM 678 N N . ARG A 1 90 ? -24.271 0.612 33.965 1.00 86.75 90 ARG A N 1
ATOM 679 C CA . ARG A 1 90 ? -23.720 1.961 33.720 1.00 86.75 90 ARG A CA 1
ATOM 680 C C . ARG A 1 90 ? -22.238 1.936 33.331 1.00 86.75 90 ARG A C 1
ATOM 682 O O . ARG A 1 90 ? -21.817 2.718 32.481 1.00 86.75 90 ARG A O 1
ATOM 689 N N . GLN A 1 91 ? -21.454 1.045 33.937 1.00 86.38 91 GLN A N 1
ATOM 690 C CA . GLN A 1 91 ? -20.030 0.877 33.626 1.00 86.38 91 GLN A CA 1
ATOM 691 C C . GLN A 1 91 ? -19.850 0.263 32.236 1.00 86.38 91 GLN A C 1
ATOM 693 O O . GLN A 1 91 ? -19.063 0.786 31.449 1.00 86.38 91 GLN A O 1
ATOM 698 N N . ALA A 1 92 ? -20.649 -0.755 31.902 1.00 86.88 92 ALA A N 1
ATOM 699 C CA . ALA A 1 92 ? -20.647 -1.377 30.580 1.00 86.88 92 ALA A CA 1
ATOM 700 C C . ALA A 1 92 ? -21.021 -0.373 29.477 1.00 86.88 92 ALA A C 1
ATOM 702 O O . ALA A 1 92 ? -20.338 -0.283 28.460 1.00 86.88 92 ALA A O 1
ATOM 703 N N . ALA A 1 93 ? -22.055 0.447 29.698 1.00 89.19 93 ALA A N 1
ATOM 704 C CA . ALA A 1 93 ? -22.458 1.479 28.743 1.00 89.19 93 ALA A CA 1
ATOM 705 C C . ALA A 1 93 ? -21.362 2.535 28.510 1.00 89.19 93 ALA A C 1
ATOM 707 O O . ALA A 1 93 ? -21.128 2.942 27.370 1.00 89.19 93 ALA A O 1
ATOM 708 N N . SER A 1 94 ? -20.673 2.962 29.574 1.00 90.81 94 SER A N 1
ATOM 709 C CA . SER A 1 94 ? -19.555 3.908 29.477 1.00 90.81 94 SER A CA 1
ATOM 710 C C . SER A 1 94 ? -18.361 3.306 28.724 1.00 90.81 94 SER A C 1
ATOM 712 O O . SER A 1 94 ? -17.853 3.919 27.784 1.00 90.81 94 SER A O 1
ATOM 714 N N . GLN A 1 95 ? -17.968 2.072 29.065 1.00 88.75 95 GLN A N 1
ATOM 715 C CA . GLN A 1 95 ? -16.876 1.361 28.393 1.00 88.75 95 GLN A CA 1
ATOM 716 C C . GLN A 1 95 ? -17.176 1.125 26.911 1.00 88.75 95 GLN A C 1
ATOM 718 O O . GLN A 1 95 ? -16.322 1.398 26.073 1.00 88.75 95 GLN A O 1
ATOM 723 N N . ASN A 1 96 ? -18.394 0.696 26.572 1.00 90.62 96 ASN A N 1
ATOM 724 C CA . ASN A 1 96 ? -18.806 0.489 25.183 1.00 90.62 96 ASN A CA 1
ATOM 725 C C . ASN A 1 96 ? -18.766 1.793 24.380 1.00 90.62 96 ASN A C 1
ATOM 727 O O . ASN A 1 96 ? -18.306 1.805 23.241 1.00 90.62 96 ASN A O 1
ATOM 731 N N . ARG A 1 97 ? -19.199 2.913 24.973 1.00 92.88 97 ARG A N 1
ATOM 732 C CA . ARG A 1 97 ? -19.122 4.222 24.314 1.00 92.88 97 ARG A CA 1
ATOM 733 C C . ARG A 1 97 ? -17.676 4.632 24.048 1.00 92.88 97 ARG A C 1
ATOM 735 O O . ARG A 1 97 ? -17.364 5.013 22.924 1.00 92.88 97 ARG A O 1
ATOM 742 N N . ALA A 1 98 ? -16.805 4.533 25.051 1.00 92.19 98 ALA A N 1
ATOM 743 C CA . ALA A 1 98 ? -15.386 4.847 24.895 1.00 92.19 98 ALA A CA 1
ATOM 744 C C . ALA A 1 98 ? -14.720 3.940 23.846 1.00 92.19 98 ALA A C 1
ATOM 746 O O . ALA A 1 98 ? -13.991 4.422 22.984 1.00 92.19 98 ALA A O 1
ATOM 747 N N . HIS A 1 99 ? -15.031 2.643 23.870 1.00 93.12 99 HIS A N 1
ATOM 748 C CA . HIS A 1 99 ? -14.529 1.673 22.904 1.00 93.12 99 HIS A CA 1
ATOM 749 C C . HIS A 1 99 ? -14.962 2.006 21.472 1.00 93.12 99 HIS A C 1
ATOM 751 O O . HIS A 1 99 ? -14.118 2.051 20.586 1.00 93.12 99 HIS A 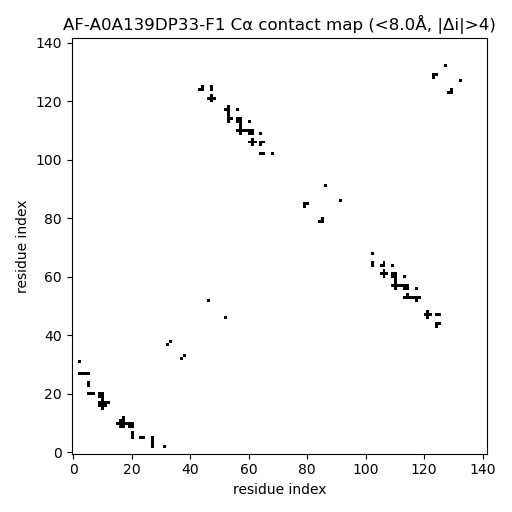O 1
ATOM 757 N N . ASN A 1 100 ? -16.241 2.319 21.246 1.00 94.06 100 ASN A N 1
ATOM 758 C CA . ASN A 1 100 ? -16.753 2.662 19.916 1.00 94.06 100 ASN A CA 1
ATOM 759 C C . ASN A 1 100 ? -16.141 3.955 19.361 1.00 94.06 100 ASN A C 1
ATOM 761 O O . ASN A 1 100 ? -15.852 4.037 18.165 1.00 94.06 100 ASN A O 1
ATOM 765 N N . ILE A 1 101 ? -15.921 4.955 20.222 1.00 96.31 101 ILE A N 1
ATOM 7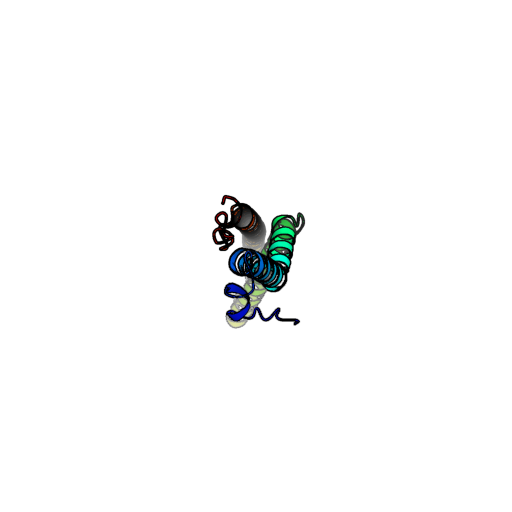66 C CA . ILE A 1 101 ? -15.240 6.199 19.839 1.00 96.31 101 ILE A CA 1
ATOM 767 C C . ILE A 1 101 ? -13.792 5.897 19.441 1.00 96.31 101 ILE A C 1
ATOM 769 O O . ILE A 1 101 ? -13.367 6.283 18.354 1.00 96.31 101 ILE A O 1
ATOM 773 N N . ASN A 1 102 ? -13.062 5.154 20.278 1.00 95.94 102 ASN A N 1
ATOM 774 C CA . ASN A 1 102 ? -11.674 4.780 20.004 1.00 95.94 102 ASN A CA 1
ATOM 775 C C . ASN A 1 102 ? -11.549 3.929 18.737 1.00 95.94 102 ASN A C 1
ATOM 777 O O . ASN A 1 102 ? -10.656 4.175 17.933 1.00 95.94 102 ASN A O 1
ATOM 781 N N . ARG A 1 103 ? -12.468 2.980 18.527 1.00 96.69 103 ARG A N 1
ATOM 782 C CA . ARG A 1 103 ? -12.550 2.162 17.313 1.00 96.69 103 ARG A CA 1
ATOM 783 C C . ARG A 1 103 ? -12.697 3.040 16.080 1.00 96.69 103 ARG A C 1
ATOM 785 O O . ARG A 1 103 ? -11.904 2.929 15.155 1.00 96.69 103 ARG A O 1
ATOM 792 N N . SER A 1 104 ? -13.683 3.933 16.085 1.00 97.44 104 SER A N 1
ATOM 793 C CA . SER A 1 104 ? -13.970 4.799 14.937 1.00 97.44 104 SER A CA 1
ATOM 794 C C . SER A 1 104 ? -12.792 5.724 14.623 1.00 97.44 104 SER A C 1
ATOM 796 O O . SER A 1 104 ? -12.411 5.865 13.463 1.00 97.44 104 SER A O 1
ATOM 798 N N . ALA A 1 105 ? -12.177 6.311 15.655 1.00 97.94 105 ALA A N 1
ATOM 799 C CA . ALA A 1 105 ? -11.000 7.158 15.498 1.00 97.94 105 ALA A CA 1
ATOM 800 C C . ALA A 1 105 ? -9.799 6.372 14.951 1.00 97.94 105 ALA A C 1
ATOM 802 O O . ALA A 1 105 ? -9.164 6.818 14.003 1.00 97.94 105 ALA A O 1
ATOM 803 N N . ALA A 1 106 ? -9.515 5.186 15.495 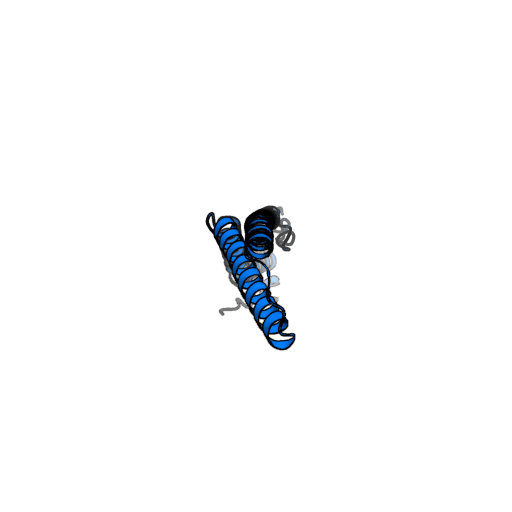1.00 97.75 106 ALA A N 1
ATOM 804 C CA . ALA A 1 106 ? -8.405 4.349 15.046 1.00 97.75 106 ALA A CA 1
ATOM 805 C C . ALA A 1 106 ? -8.592 3.848 13.607 1.00 97.75 106 ALA A C 1
ATOM 807 O O . ALA A 1 106 ? -7.646 3.880 12.826 1.00 97.75 106 ALA A O 1
ATOM 808 N N . MET A 1 107 ? -9.808 3.437 13.236 1.00 98.25 107 MET A N 1
ATOM 809 C CA . MET A 1 107 ? -10.144 3.044 11.864 1.00 98.25 107 MET A CA 1
ATOM 810 C C . MET A 1 107 ? -9.939 4.204 10.883 1.00 98.25 107 MET A C 1
ATOM 812 O O . MET A 1 107 ? -9.305 4.025 9.844 1.00 98.25 107 MET A O 1
ATOM 816 N N . ALA A 1 108 ? -10.412 5.406 11.234 1.00 98.19 108 ALA A N 1
ATOM 817 C CA . ALA A 1 108 ? -10.221 6.600 10.415 1.00 98.19 108 ALA A CA 1
ATOM 818 C C . ALA A 1 108 ? -8.737 6.983 10.285 1.00 98.19 108 ALA A C 1
ATOM 820 O O . ALA A 1 108 ? -8.277 7.283 9.184 1.00 98.19 108 ALA A O 1
ATOM 821 N N . SER A 1 109 ? -7.977 6.947 11.384 1.00 98.19 109 SER A N 1
ATOM 822 C CA . SER A 1 109 ? -6.536 7.217 11.368 1.00 98.19 109 SER A CA 1
ATOM 823 C C . SER A 1 109 ? -5.782 6.214 10.499 1.00 98.19 109 SER A C 1
ATOM 825 O O . SER A 1 109 ? -5.062 6.629 9.597 1.00 98.19 109 SER A O 1
ATOM 827 N N . ALA A 1 110 ? -6.008 4.912 10.693 1.00 97.94 110 ALA A N 1
ATOM 828 C CA . ALA A 1 110 ? -5.354 3.869 9.905 1.00 97.94 110 ALA A CA 1
ATOM 829 C C . ALA A 1 110 ? -5.697 3.972 8.413 1.00 97.94 110 ALA A C 1
ATOM 831 O O . ALA A 1 110 ? -4.810 3.862 7.567 1.00 97.94 110 ALA A O 1
ATOM 832 N N . GLY A 1 111 ? -6.965 4.241 8.082 1.00 98.38 111 GLY A N 1
ATOM 833 C CA . GLY A 1 111 ? -7.382 4.478 6.703 1.00 98.38 111 GLY A CA 1
ATOM 834 C C . GLY A 1 111 ? -6.676 5.687 6.081 1.00 98.38 111 GLY A C 1
ATOM 835 O O . GLY A 1 111 ? -6.167 5.606 4.964 1.00 98.38 111 GLY A O 1
ATOM 836 N N . ASN A 1 112 ? -6.577 6.798 6.816 1.00 98.12 112 ASN A N 1
ATOM 837 C CA . ASN A 1 112 ? -5.893 8.003 6.347 1.00 98.12 112 ASN A CA 1
ATOM 838 C C . ASN A 1 112 ? -4.388 7.791 6.148 1.00 98.12 112 ASN A C 1
ATOM 840 O O . ASN A 1 112 ? -3.854 8.204 5.119 1.00 98.12 112 ASN A O 1
ATOM 844 N N . GLU A 1 113 ? -3.713 7.143 7.096 1.00 98.12 113 GLU A N 1
ATOM 845 C CA . GLU A 1 113 ? -2.285 6.822 7.000 1.00 98.12 113 GLU A CA 1
ATOM 846 C C . GLU A 1 113 ? -2.000 5.902 5.809 1.00 98.12 113 GLU A C 1
ATOM 848 O O . GLU A 1 113 ? -1.085 6.166 5.026 1.00 98.12 113 GLU A O 1
ATOM 853 N N . ALA A 1 114 ? -2.822 4.869 5.608 1.00 98.00 114 ALA A N 1
ATOM 854 C CA . ALA A 1 114 ? -2.688 3.959 4.476 1.00 98.00 114 ALA A CA 1
ATOM 855 C C . ALA A 1 114 ? -2.910 4.669 3.132 1.00 98.00 114 ALA A C 1
ATOM 857 O O . ALA A 1 114 ? -2.141 4.457 2.191 1.00 98.00 114 ALA A O 1
ATOM 858 N N . ARG A 1 115 ? -3.907 5.561 3.057 1.00 97.75 115 ARG A N 1
ATOM 859 C CA . ARG A 1 115 ? -4.177 6.386 1.871 1.00 97.75 115 ARG A CA 1
ATOM 860 C C . ARG A 1 115 ? -2.998 7.292 1.529 1.00 97.75 115 ARG A C 1
ATOM 862 O O . ARG A 1 115 ? -2.598 7.359 0.370 1.00 97.75 115 ARG A O 1
ATOM 869 N N . ILE A 1 116 ? -2.447 7.990 2.524 1.00 97.56 116 ILE A N 1
ATOM 870 C CA . ILE A 1 116 ? -1.281 8.868 2.346 1.00 97.56 116 ILE A CA 1
ATOM 871 C C . ILE A 1 116 ? -0.080 8.040 1.892 1.00 97.56 116 ILE A C 1
ATOM 873 O O . ILE A 1 116 ? 0.534 8.365 0.886 1.00 97.56 116 ILE A O 1
ATOM 877 N N . SER A 1 117 ? 0.185 6.910 2.547 1.00 96.62 117 SER A N 1
ATOM 878 C CA . SER A 1 117 ? 1.275 6.013 2.164 1.00 96.62 117 SER A CA 1
ATOM 879 C C . SER A 1 117 ? 1.137 5.490 0.728 1.00 96.62 117 SER A C 1
ATOM 881 O O . SER A 1 117 ? 2.133 5.357 0.019 1.00 96.62 117 SER A O 1
ATOM 883 N N . ALA A 1 118 ? -0.084 5.193 0.272 1.00 96.19 118 ALA A N 1
ATOM 884 C CA . ALA A 1 118 ? -0.334 4.800 -1.112 1.00 96.19 118 ALA A CA 1
ATOM 885 C C . ALA A 1 118 ? -0.044 5.940 -2.098 1.00 96.19 118 ALA A C 1
ATOM 887 O O . ALA A 1 118 ? 0.650 5.713 -3.087 1.00 96.19 118 ALA A O 1
ATOM 888 N N . LEU A 1 119 ? -0.498 7.160 -1.797 1.00 96.38 119 LEU A N 1
ATOM 889 C CA . LEU A 1 119 ? -0.200 8.346 -2.603 1.00 96.38 119 LEU A CA 1
ATOM 890 C C . LEU A 1 119 ? 1.303 8.638 -2.660 1.00 96.38 119 LEU A C 1
ATOM 892 O O . LEU A 1 119 ? 1.835 8.882 -3.740 1.00 96.38 119 LEU A O 1
ATOM 896 N N . ASP A 1 120 ? 2.001 8.547 -1.530 1.00 94.56 120 ASP A N 1
ATOM 897 C CA . ASP A 1 120 ? 3.449 8.751 -1.459 1.00 94.56 120 ASP A CA 1
ATOM 898 C C . ASP A 1 120 ? 4.192 7.728 -2.326 1.00 94.56 120 ASP A C 1
ATOM 900 O O . ASP A 1 120 ? 5.126 8.080 -3.047 1.00 94.56 120 ASP A O 1
ATOM 904 N N . ARG A 1 121 ? 3.754 6.460 -2.325 1.00 92.50 121 ARG A N 1
ATOM 905 C CA . ARG A 1 121 ? 4.310 5.436 -3.224 1.00 92.50 121 ARG A CA 1
ATOM 906 C C . ARG A 1 121 ? 4.077 5.778 -4.692 1.00 92.50 121 ARG A C 1
ATOM 908 O O . ARG A 1 121 ? 5.010 5.662 -5.482 1.00 92.50 121 ARG A O 1
ATOM 915 N N . GLN A 1 122 ? 2.872 6.208 -5.064 1.00 94.50 122 GLN A N 1
ATOM 916 C CA . GLN A 1 122 ? 2.565 6.607 -6.443 1.00 94.50 122 GLN A CA 1
ATOM 917 C C . GLN A 1 122 ? 3.443 7.779 -6.889 1.00 94.50 122 GLN A C 1
ATOM 919 O O . GLN A 1 122 ? 4.062 7.724 -7.951 1.00 94.50 122 GLN A O 1
ATOM 924 N N . GLN A 1 123 ? 3.591 8.797 -6.040 1.00 91.88 123 GLN A N 1
ATOM 925 C CA . GLN A 1 123 ? 4.476 9.933 -6.298 1.00 91.88 123 GLN A CA 1
ATOM 926 C C . GLN A 1 123 ? 5.944 9.512 -6.399 1.00 91.88 123 GLN A C 1
ATOM 928 O O . GLN A 1 123 ? 6.650 9.974 -7.293 1.00 91.88 123 GLN A O 1
ATOM 933 N N . ALA A 1 124 ? 6.406 8.603 -5.538 1.00 89.69 124 ALA A N 1
ATOM 934 C CA . ALA A 1 124 ? 7.768 8.081 -5.588 1.00 89.69 124 ALA A CA 1
ATOM 935 C C . ALA A 1 124 ? 8.051 7.307 -6.887 1.00 89.69 124 ALA A C 1
ATOM 937 O O . ALA A 1 124 ? 9.155 7.403 -7.429 1.00 89.69 124 ALA A O 1
ATOM 938 N N . ILE A 1 125 ? 7.063 6.572 -7.411 1.00 88.56 125 ILE A N 1
ATOM 939 C CA . ILE A 1 125 ? 7.165 5.909 -8.716 1.00 88.56 125 ILE A CA 1
ATOM 940 C C . ILE A 1 125 ? 7.250 6.953 -9.840 1.00 88.56 125 ILE A C 1
ATOM 942 O O . ILE A 1 125 ? 8.178 6.885 -10.647 1.00 88.56 125 ILE A O 1
ATOM 946 N N . LEU A 1 126 ? 6.350 7.946 -9.859 1.00 86.12 126 LEU A N 1
ATOM 947 C CA . LEU A 1 126 ? 6.332 9.015 -10.873 1.00 86.12 126 LEU A CA 1
ATOM 948 C C . LEU A 1 126 ? 7.616 9.850 -10.879 1.00 86.12 126 LEU A C 1
ATOM 950 O O . LEU A 1 126 ? 8.119 10.207 -11.940 1.00 86.12 126 LEU A O 1
ATOM 954 N N . ALA A 1 127 ? 8.176 10.131 -9.703 1.00 85.94 127 ALA A N 1
ATOM 955 C CA . ALA A 1 127 ? 9.425 10.872 -9.555 1.00 85.94 127 ALA A CA 1
ATOM 956 C C . ALA A 1 127 ? 10.672 10.063 -9.972 1.00 85.94 127 ALA A C 1
ATOM 958 O O . ALA A 1 127 ? 11.792 10.558 -9.860 1.00 85.94 127 ALA A O 1
ATOM 959 N N . GLY A 1 128 ? 10.513 8.807 -10.411 1.00 75.56 128 GLY A N 1
ATOM 960 C CA . GLY A 1 128 ? 11.626 7.927 -10.776 1.00 75.56 128 GLY A CA 1
ATOM 961 C C . GLY A 1 128 ? 12.429 7.405 -9.578 1.00 75.56 128 GLY A C 1
ATOM 962 O O . GLY A 1 128 ? 13.480 6.785 -9.767 1.00 75.56 128 GLY A O 1
ATOM 963 N N . GLY A 1 129 ? 11.930 7.604 -8.350 1.00 64.25 129 GLY A N 1
ATOM 964 C CA . GLY A 1 129 ? 12.586 7.223 -7.094 1.00 64.25 129 GLY A CA 1
ATOM 965 C C . GLY A 1 129 ? 12.758 5.712 -6.907 1.00 64.25 129 GLY A C 1
ATOM 966 O O . GLY A 1 129 ? 13.597 5.277 -6.125 1.00 64.25 129 GLY A O 1
ATOM 967 N N . MET A 1 130 ? 12.035 4.897 -7.679 1.00 59.03 130 MET A N 1
ATOM 968 C CA . MET A 1 130 ? 12.100 3.427 -7.658 1.00 59.03 130 MET A CA 1
ATOM 969 C C . MET A 1 130 ? 13.140 2.838 -8.639 1.00 59.03 130 MET A C 1
ATOM 971 O O . MET A 1 130 ? 12.992 1.712 -9.107 1.00 59.03 130 MET A O 1
ATOM 975 N N . GLY A 1 131 ? 14.200 3.588 -8.974 1.00 55.19 131 GLY A N 1
ATOM 976 C CA . GLY A 1 131 ? 15.343 3.076 -9.750 1.00 55.19 131 GLY A CA 1
ATOM 977 C C . GLY A 1 131 ? 15.260 3.238 -11.274 1.00 55.19 131 GLY A C 1
ATOM 978 O O . GLY A 1 131 ? 16.079 2.660 -11.988 1.00 55.19 131 GLY A O 1
ATOM 979 N N . LEU A 1 132 ? 14.323 4.048 -11.786 1.00 53.41 132 LEU A N 1
ATOM 980 C CA . LEU A 1 132 ? 14.209 4.365 -13.221 1.00 53.41 132 LEU A CA 1
ATOM 981 C C . LEU A 1 132 ? 15.194 5.453 -13.695 1.00 53.41 132 LEU A C 1
ATOM 983 O O . LEU A 1 132 ? 15.370 5.637 -14.893 1.00 53.41 132 LEU A O 1
ATOM 987 N N . SER A 1 133 ? 15.903 6.116 -12.774 1.00 55.38 133 SER A N 1
ATOM 988 C CA . SER A 1 133 ? 16.966 7.100 -13.071 1.00 55.38 133 SER A CA 1
ATOM 989 C C . SER A 1 133 ? 18.142 6.528 -13.895 1.00 55.38 133 SER A C 1
ATOM 991 O O . SER A 1 133 ? 18.905 7.269 -14.504 1.00 55.38 133 SER A O 1
ATOM 993 N N . ASN A 1 134 ? 18.263 5.199 -13.989 1.00 51.81 134 ASN A N 1
ATOM 994 C CA . ASN A 1 134 ? 19.290 4.535 -14.798 1.00 51.81 134 ASN A CA 1
ATOM 995 C C . ASN A 1 134 ? 18.903 4.327 -16.275 1.00 51.81 134 ASN A C 1
ATOM 997 O O . ASN A 1 134 ? 19.598 3.584 -16.972 1.00 51.81 134 ASN A O 1
ATOM 1001 N N . ILE A 1 135 ? 17.820 4.938 -16.776 1.00 53.97 135 ILE A N 1
ATOM 1002 C CA . ILE A 1 135 ? 17.566 4.967 -18.223 1.00 53.97 135 ILE A CA 1
ATOM 1003 C C . ILE A 1 135 ? 18.710 5.770 -18.867 1.00 53.97 135 ILE A C 1
ATOM 1005 O O . ILE A 1 135 ? 18.887 6.941 -18.533 1.00 53.97 135 ILE A O 1
ATOM 1009 N N . PRO A 1 136 ? 19.543 5.168 -19.737 1.00 48.22 136 PRO A N 1
ATOM 1010 C CA . PRO A 1 136 ? 20.719 5.849 -20.254 1.00 48.22 136 PRO A CA 1
ATOM 1011 C C . PRO A 1 136 ? 20.306 6.959 -21.230 1.00 48.22 136 PRO A C 1
ATOM 1013 O O . PRO A 1 136 ? 20.172 6.724 -22.427 1.00 48.22 136 PRO A O 1
ATOM 1016 N N . ASP A 1 137 ? 20.202 8.196 -20.743 1.00 51.38 137 ASP A N 1
ATOM 1017 C CA . ASP A 1 137 ? 20.037 9.405 -21.574 1.00 51.38 137 ASP A CA 1
ATOM 1018 C C . ASP A 1 137 ? 21.211 9.629 -22.554 1.00 51.38 137 ASP A C 1
ATOM 1020 O O . ASP A 1 137 ? 21.165 10.484 -23.435 1.00 51.38 137 ASP A O 1
ATOM 1024 N N . LYS A 1 138 ? 22.295 8.853 -22.433 1.00 50.06 138 LYS A N 1
ATOM 1025 C CA . LYS A 1 138 ? 23.554 9.073 -23.158 1.00 50.06 138 LYS A CA 1
ATOM 1026 C C . LYS A 1 138 ? 23.661 8.407 -24.534 1.00 50.06 138 LYS A C 1
ATOM 1028 O O . LYS A 1 138 ? 24.703 8.558 -25.160 1.00 50.06 138 LYS A O 1
ATOM 1033 N N . VAL A 1 139 ? 22.641 7.696 -25.026 1.00 50.94 139 VAL A N 1
ATOM 1034 C CA . VAL A 1 139 ? 22.731 7.002 -26.337 1.00 50.94 139 VAL A CA 1
ATOM 1035 C C . VAL A 1 139 ? 22.099 7.801 -27.490 1.00 50.94 139 VAL A C 1
ATOM 1037 O O . VAL A 1 139 ? 22.256 7.422 -28.643 1.00 50.94 139 VAL A O 1
ATOM 1040 N N . MET A 1 140 ? 21.421 8.926 -27.222 1.00 48.50 140 MET A N 1
ATOM 1041 C CA . MET A 1 140 ? 20.728 9.705 -28.269 1.00 48.50 140 MET A CA 1
ATOM 1042 C C . MET A 1 140 ? 21.421 11.009 -28.697 1.00 48.50 140 MET A C 1
ATOM 1044 O O . MET A 1 140 ? 20.924 11.675 -29.596 1.00 48.50 140 MET A O 1
ATOM 1048 N N . ASN A 1 141 ? 22.564 11.366 -28.103 1.00 42.47 141 ASN A N 1
ATOM 1049 C CA . ASN A 1 141 ? 23.315 12.578 -28.453 1.00 42.47 141 ASN A CA 1
ATOM 1050 C C . ASN A 1 141 ? 24.779 12.255 -28.789 1.00 42.47 141 ASN A C 1
ATOM 1052 O O . ASN A 1 141 ? 25.671 12.655 -28.041 1.00 42.47 141 ASN A O 1
ATOM 1056 N N . GLN A 1 142 ? 25.016 11.528 -29.887 1.00 37.25 142 GLN A N 1
ATOM 1057 C CA . GLN A 1 142 ? 26.259 11.574 -30.678 1.00 37.25 142 GLN A CA 1
ATOM 1058 C C . GLN A 1 142 ? 25.942 11.323 -32.151 1.00 37.25 142 GLN A C 1
ATOM 1060 O O . GLN A 1 142 ? 25.198 10.354 -32.425 1.00 37.25 142 GLN A O 1
#